Protein AF-A0A7X6SK05-F1 (afdb_monomer_lite)

Sequence (78 aa):
MVAACIDRGIDKIWLFQGIGAAGAVSDEAIRACEAAGVEVVPGACPLMFLEPVGWFHRLHRSARKLRHGIEVSGEPVP

Radius of gyration: 12.92 Å; chains: 1; bounding box: 35×25×24 Å

Structure (mmCIF, N/CA/C/O backbone):
data_AF-A0A7X6SK05-F1
#
_entry.id   AF-A0A7X6SK05-F1
#
loop_
_atom_site.group_PDB
_atom_site.id
_atom_site.type_symbol
_atom_site.label_atom_id
_atom_site.label_alt_id
_atom_site.label_comp_id
_atom_site.label_asym_id
_atom_site.label_entity_id
_atom_site.label_seq_id
_atom_site.pdbx_PDB_ins_code
_atom_site.Cartn_x
_atom_site.Cartn_y
_atom_site.Cartn_z
_atom_site.occupancy
_atom_site.B_iso_or_equiv
_atom_site.auth_seq_id
_atom_site.auth_comp_id
_atom_site.auth_asym_id
_atom_site.auth_atom_id
_atom_site.pdbx_PDB_model_num
ATOM 1 N N . MET A 1 1 ? -12.093 6.511 -5.361 1.00 82.38 1 MET A N 1
ATOM 2 C CA . MET A 1 1 ? -11.912 5.062 -5.623 1.00 82.38 1 MET A CA 1
ATOM 3 C C . MET A 1 1 ? -12.003 4.241 -4.343 1.00 82.38 1 MET A C 1
ATOM 5 O O . MET A 1 1 ? -12.842 3.359 -4.322 1.00 82.38 1 MET A O 1
ATOM 9 N N . VAL A 1 2 ? -11.247 4.558 -3.279 1.00 95.62 2 VAL A N 1
ATOM 10 C CA . VAL A 1 2 ? -11.285 3.831 -1.986 1.00 95.62 2 VAL A CA 1
ATOM 11 C C . VAL A 1 2 ? -12.700 3.674 -1.412 1.00 95.62 2 VAL A C 1
ATOM 13 O O . VAL A 1 2 ? -13.129 2.548 -1.190 1.00 95.62 2 VAL A O 1
ATOM 16 N N . ALA A 1 3 ? -13.462 4.766 -1.276 1.00 95.88 3 ALA A N 1
ATOM 17 C CA . ALA A 1 3 ? -14.837 4.714 -0.757 1.00 95.88 3 ALA A CA 1
ATOM 18 C C . ALA A 1 3 ? -15.735 3.727 -1.529 1.00 95.88 3 ALA A C 1
ATOM 20 O O . ALA A 1 3 ? -16.392 2.886 -0.937 1.00 95.88 3 ALA A O 1
ATOM 21 N N . ALA A 1 4 ? -15.669 3.740 -2.864 1.00 97.12 4 ALA A N 1
ATOM 22 C CA . ALA A 1 4 ? -16.470 2.843 -3.695 1.00 97.12 4 ALA A CA 1
ATOM 23 C C . ALA A 1 4 ? -16.096 1.356 -3.540 1.00 97.12 4 ALA A C 1
ATOM 25 O O . ALA A 1 4 ? -16.942 0.500 -3.807 1.00 97.12 4 ALA A O 1
ATOM 26 N N . CYS A 1 5 ? -14.846 1.053 -3.166 1.00 97.31 5 CYS A N 1
ATOM 27 C CA . CYS A 1 5 ? -14.397 -0.297 -2.823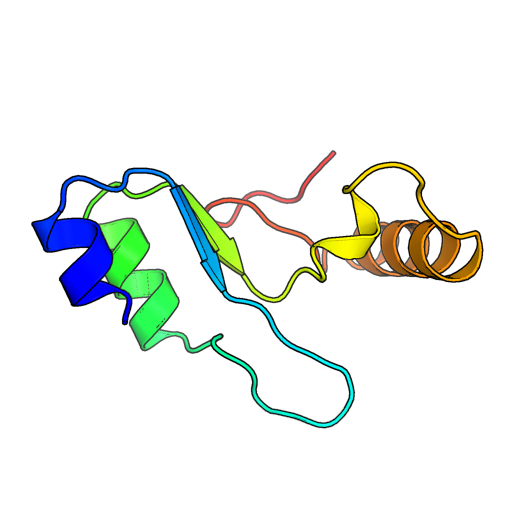 1.00 97.31 5 CYS A CA 1
ATOM 28 C C . CYS A 1 5 ? -14.940 -0.714 -1.450 1.00 97.31 5 CYS A C 1
ATOM 30 O O . CYS A 1 5 ? -15.494 -1.804 -1.333 1.00 97.31 5 CYS A O 1
ATOM 32 N N . ILE A 1 6 ? -14.850 0.175 -0.456 1.00 97.00 6 ILE A N 1
ATOM 33 C CA . ILE A 1 6 ? -15.396 -0.037 0.893 1.00 97.00 6 ILE A CA 1
ATOM 34 C C . ILE A 1 6 ? -16.906 -0.301 0.823 1.00 97.00 6 ILE A C 1
ATOM 36 O O . ILE A 1 6 ? -17.374 -1.311 1.338 1.00 97.00 6 ILE A O 1
ATOM 40 N N . ASP A 1 7 ? -17.656 0.528 0.090 1.00 97.69 7 ASP A N 1
ATOM 41 C CA . ASP A 1 7 ? -19.110 0.380 -0.093 1.00 97.69 7 ASP A CA 1
ATOM 42 C C . ASP A 1 7 ? -19.503 -0.960 -0.739 1.00 97.69 7 ASP A C 1
ATOM 44 O O . ASP A 1 7 ? -20.631 -1.429 -0.598 1.00 97.69 7 ASP A O 1
ATOM 48 N N . ARG A 1 8 ? -18.577 -1.580 -1.479 1.00 97.94 8 ARG A N 1
ATOM 49 C CA . ARG A 1 8 ? -18.757 -2.884 -2.136 1.00 97.94 8 ARG A CA 1
ATOM 50 C C . ARG A 1 8 ? -18.277 -4.059 -1.285 1.00 97.94 8 ARG A C 1
ATOM 52 O O . ARG A 1 8 ? -18.335 -5.189 -1.759 1.00 97.94 8 ARG A O 1
ATOM 59 N N . GLY A 1 9 ? -17.806 -3.806 -0.066 1.00 97.12 9 GLY A N 1
ATOM 60 C CA . GLY A 1 9 ? -17.273 -4.833 0.825 1.00 97.12 9 GLY A CA 1
ATOM 61 C C . GLY A 1 9 ? -15.915 -5.383 0.386 1.00 97.12 9 GLY A C 1
ATOM 62 O O . GLY A 1 9 ? -15.595 -6.521 0.711 1.00 97.12 9 GLY A O 1
ATOM 63 N N . ILE A 1 10 ? -15.128 -4.613 -0.374 1.00 98.00 10 ILE A N 1
ATOM 64 C CA . ILE A 1 10 ? -13.744 -4.983 -0.681 1.00 98.00 10 ILE A CA 1
ATOM 65 C C . ILE A 1 10 ? -12.894 -4.750 0.567 1.00 98.00 10 ILE A C 1
ATOM 67 O O . ILE A 1 10 ? -12.757 -3.621 1.033 1.00 98.00 10 ILE A O 1
ATOM 71 N N . ASP A 1 11 ? -12.304 -5.824 1.071 1.00 96.94 11 ASP A N 1
ATOM 72 C CA . ASP A 1 11 ? -11.530 -5.881 2.311 1.00 96.94 11 ASP A CA 1
ATOM 73 C C . ASP A 1 11 ? -10.019 -5.689 2.106 1.00 96.94 11 ASP A C 1
ATOM 75 O O . ASP A 1 11 ? -9.293 -5.479 3.076 1.00 96.94 11 ASP A O 1
ATOM 79 N N . LYS A 1 12 ? -9.544 -5.716 0.851 1.00 96.50 12 LYS A N 1
ATOM 80 C CA . LYS A 1 12 ? -8.136 -5.500 0.484 1.00 96.50 12 LYS A CA 1
ATOM 81 C C . LYS A 1 12 ? -7.988 -4.500 -0.654 1.00 96.50 12 LYS A C 1
ATOM 83 O O . LYS A 1 12 ? -8.533 -4.698 -1.741 1.00 96.50 12 LYS A O 1
ATOM 88 N N . ILE A 1 13 ? -7.207 -3.443 -0.444 1.00 96.62 13 ILE A N 1
ATOM 89 C CA . ILE A 1 13 ? -6.992 -2.380 -1.431 1.00 96.62 13 ILE A CA 1
ATOM 90 C C . ILE A 1 13 ? -5.501 -2.167 -1.691 1.00 96.62 13 ILE A C 1
ATOM 92 O O . ILE A 1 13 ? -4.695 -1.966 -0.789 1.00 96.62 13 ILE A O 1
ATOM 96 N N . TRP A 1 14 ? -5.137 -2.131 -2.971 1.00 95.56 14 TRP A N 1
ATOM 97 C CA . TRP A 1 14 ? -3.790 -1.795 -3.416 1.00 95.56 14 TRP A CA 1
ATOM 98 C C . TRP A 1 14 ? -3.755 -0.378 -3.989 1.00 95.56 14 TRP A C 1
ATOM 100 O O . TRP A 1 14 ? -4.365 -0.101 -5.023 1.00 95.56 14 TRP A O 1
ATOM 110 N N . LEU A 1 15 ? -2.992 0.519 -3.364 1.00 94.88 15 LEU A N 1
ATOM 111 C CA . LEU A 1 15 ? -2.815 1.893 -3.838 1.00 94.88 15 LEU A CA 1
ATOM 112 C C . LEU A 1 15 ? -1.535 1.984 -4.670 1.00 94.88 15 LEU A C 1
ATOM 114 O O . LEU A 1 15 ? -0.451 2.222 -4.152 1.00 94.88 15 LEU A O 1
ATOM 118 N N . PHE A 1 16 ? -1.629 1.743 -5.975 1.00 92.00 16 PHE A N 1
ATOM 119 C CA . PHE A 1 16 ? -0.452 1.712 -6.847 1.00 92.00 16 PHE A CA 1
ATOM 120 C C . PHE A 1 16 ? 0.188 3.099 -7.025 1.00 92.00 16 PHE A C 1
ATOM 122 O O . PHE A 1 16 ? -0.500 4.078 -7.314 1.00 92.00 16 PHE A O 1
ATOM 129 N N . GLN A 1 17 ? 1.520 3.160 -6.954 1.00 88.31 17 GLN A N 1
ATOM 130 C CA . GLN A 1 17 ? 2.306 4.329 -7.345 1.00 88.31 17 GLN A CA 1
ATOM 131 C C . GLN A 1 17 ? 3.430 3.931 -8.308 1.00 88.31 17 GLN A C 1
ATOM 133 O O . GLN A 1 17 ? 4.264 3.075 -8.004 1.00 88.31 17 GLN A O 1
ATOM 138 N N . GLY A 1 18 ? 3.432 4.554 -9.489 1.00 80.06 18 GLY A N 1
ATOM 139 C CA . GLY A 1 18 ? 4.458 4.382 -10.517 1.00 80.06 18 GLY A CA 1
ATOM 140 C C . GLY A 1 18 ? 5.636 5.347 -10.352 1.00 80.06 18 GLY A C 1
ATOM 141 O O . GLY A 1 18 ? 5.575 6.317 -9.599 1.00 80.06 18 GLY A O 1
ATOM 142 N N . ILE A 1 19 ? 6.718 5.095 -11.089 1.00 77.44 19 ILE A N 1
ATOM 143 C CA . ILE A 1 19 ? 7.898 5.970 -11.105 1.00 77.44 19 ILE A CA 1
ATOM 144 C C . ILE A 1 19 ? 7.525 7.307 -11.763 1.00 77.44 19 ILE A C 1
ATOM 146 O O . ILE A 1 19 ? 6.997 7.321 -12.871 1.00 77.44 19 ILE A O 1
ATOM 150 N N . GLY A 1 20 ? 7.820 8.423 -11.091 1.00 74.00 20 GLY A N 1
ATOM 151 C CA . GLY A 1 20 ? 7.621 9.773 -11.636 1.00 74.00 20 GLY A CA 1
ATOM 152 C C . GLY A 1 20 ? 6.195 10.329 -11.532 1.00 74.00 20 GLY A C 1
ATOM 153 O O . GLY A 1 20 ? 5.934 11.393 -12.082 1.00 74.00 20 GLY A O 1
ATOM 154 N N . ALA A 1 21 ? 5.282 9.654 -10.826 1.00 76.06 21 ALA A N 1
ATOM 155 C CA . ALA A 1 21 ? 3.919 10.131 -10.595 1.00 76.06 21 ALA A CA 1
ATOM 156 C C . ALA A 1 21 ? 3.504 9.974 -9.124 1.00 76.06 21 ALA A C 1
ATOM 158 O O . ALA A 1 21 ? 4.037 9.132 -8.399 1.00 76.06 21 ALA A O 1
ATOM 159 N N . ALA A 1 22 ? 2.514 10.766 -8.699 1.00 74.88 22 ALA A N 1
ATOM 160 C CA . ALA A 1 22 ? 1.931 10.670 -7.358 1.00 74.88 22 ALA A CA 1
ATOM 161 C C . ALA A 1 22 ? 1.202 9.328 -7.127 1.00 74.88 22 ALA A C 1
ATOM 163 O O . ALA A 1 22 ? 1.198 8.808 -6.017 1.00 74.88 22 ALA A O 1
ATOM 164 N N . GLY A 1 23 ? 0.655 8.713 -8.185 1.00 87.75 23 GLY A N 1
ATOM 165 C CA . GLY A 1 23 ? -0.073 7.444 -8.082 1.00 87.75 23 GLY A CA 1
ATOM 166 C C . GLY A 1 23 ? -1.421 7.578 -7.367 1.00 87.75 23 GLY A C 1
ATOM 167 O O . GLY A 1 23 ? -2.008 8.655 -7.328 1.00 87.75 23 GLY A O 1
ATOM 168 N N . ALA A 1 24 ? -1.917 6.466 -6.824 1.00 92.75 24 ALA A N 1
ATOM 169 C CA . ALA A 1 24 ? -3.149 6.388 -6.034 1.00 92.75 24 ALA A CA 1
ATOM 170 C C . ALA A 1 24 ? -2.909 6.532 -4.518 1.00 92.75 24 ALA A C 1
ATOM 172 O O . ALA A 1 24 ? -3.841 6.367 -3.733 1.00 92.75 24 ALA A O 1
ATOM 173 N N . VAL A 1 25 ? -1.666 6.789 -4.102 1.00 92.75 25 VAL A N 1
ATOM 174 C CA . VAL A 1 25 ? -1.285 6.893 -2.691 1.00 92.75 25 VAL A CA 1
ATOM 175 C C . VAL A 1 25 ? -1.512 8.317 -2.203 1.00 92.75 25 VAL A C 1
ATOM 177 O O . VAL A 1 25 ? -0.992 9.273 -2.773 1.00 92.75 25 VAL A O 1
ATOM 180 N N . SER A 1 26 ? -2.262 8.449 -1.118 1.00 93.31 26 SER A N 1
ATOM 181 C CA . SER A 1 26 ? -2.352 9.667 -0.319 1.00 93.31 26 SER A CA 1
ATOM 182 C C . SER A 1 26 ? -2.635 9.286 1.129 1.00 93.31 26 SER A C 1
ATOM 184 O O . SER A 1 26 ? -3.243 8.242 1.383 1.00 93.31 26 SER A O 1
ATOM 186 N N . ASP A 1 27 ? -2.252 10.137 2.080 1.00 93.94 27 ASP A N 1
ATOM 187 C CA . ASP A 1 27 ? -2.545 9.877 3.494 1.00 93.94 27 ASP A CA 1
ATOM 188 C C . ASP A 1 27 ? -4.055 9.767 3.748 1.00 93.94 27 ASP A C 1
ATOM 190 O O . ASP A 1 27 ? -4.497 9.028 4.620 1.00 93.94 27 ASP A O 1
ATOM 194 N N . GLU A 1 28 ? -4.866 10.495 2.976 1.00 95.81 28 GLU A N 1
ATOM 195 C CA . GLU A 1 28 ? -6.324 10.384 3.023 1.00 95.81 28 GLU A CA 1
ATOM 196 C C . GLU A 1 28 ? -6.801 8.995 2.583 1.00 95.81 28 GLU A C 1
ATOM 198 O O . GLU A 1 28 ? -7.628 8.392 3.264 1.00 95.81 28 GLU A O 1
ATOM 203 N N . ALA A 1 29 ? -6.262 8.463 1.482 1.00 95.75 29 ALA A N 1
ATOM 204 C CA . ALA A 1 29 ? -6.623 7.141 0.981 1.00 95.75 29 ALA A CA 1
ATOM 205 C C . ALA A 1 29 ? -6.204 6.023 1.949 1.00 95.75 29 ALA A C 1
ATOM 207 O O . ALA A 1 29 ? -6.967 5.078 2.142 1.00 95.75 29 ALA A O 1
ATOM 208 N N . ILE A 1 30 ? -5.029 6.150 2.574 1.00 95.62 30 ILE A N 1
ATOM 209 C CA . ILE A 1 30 ? -4.535 5.208 3.588 1.00 95.62 30 ILE A CA 1
ATOM 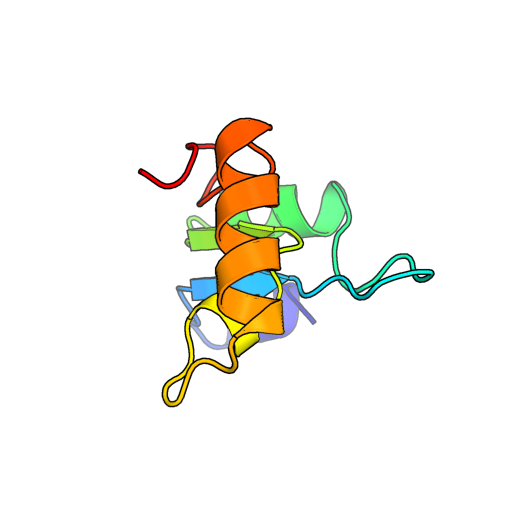210 C C . ILE A 1 30 ? -5.442 5.245 4.823 1.00 95.62 30 ILE A C 1
ATOM 212 O O . ILE A 1 30 ? -6.018 4.218 5.178 1.00 95.62 30 ILE A O 1
ATOM 216 N N . ARG A 1 31 ? -5.678 6.434 5.399 1.00 96.12 31 ARG A N 1
ATOM 217 C CA . ARG A 1 31 ? -6.551 6.596 6.575 1.00 96.12 31 ARG A CA 1
ATOM 218 C C . ARG A 1 31 ? -7.972 6.101 6.328 1.00 96.12 31 ARG A C 1
ATOM 220 O O . ARG A 1 31 ? -8.585 5.540 7.230 1.00 96.12 31 ARG A O 1
ATOM 227 N N . ALA A 1 32 ? -8.510 6.304 5.125 1.00 97.12 32 ALA A N 1
ATOM 228 C CA . ALA A 1 32 ? -9.835 5.806 4.770 1.00 97.12 32 ALA A CA 1
ATOM 229 C C . ALA A 1 32 ? -9.900 4.269 4.770 1.00 97.12 32 ALA A C 1
ATOM 231 O O . ALA A 1 32 ? -10.909 3.715 5.198 1.00 97.12 32 ALA A O 1
ATOM 232 N N . CYS A 1 33 ? -8.840 3.582 4.326 1.00 97.38 33 CYS A N 1
ATOM 233 C CA . CYS A 1 33 ? -8.767 2.120 4.405 1.00 97.38 33 CYS A CA 1
ATOM 234 C C . CYS A 1 33 ? -8.651 1.655 5.864 1.00 97.38 33 CYS A C 1
ATOM 236 O O . CYS A 1 33 ? -9.435 0.818 6.301 1.00 97.38 33 CYS A O 1
ATOM 238 N N . GLU A 1 34 ? -7.738 2.253 6.634 1.00 95.19 34 GLU A N 1
ATOM 239 C CA . GLU A 1 34 ? -7.504 1.907 8.044 1.00 95.19 34 GLU A CA 1
ATOM 240 C C . GLU A 1 34 ? -8.762 2.100 8.903 1.00 95.19 34 GLU A C 1
ATOM 242 O O . GLU A 1 34 ? -9.150 1.203 9.650 1.00 95.19 34 GLU A O 1
ATOM 247 N N . ALA A 1 35 ? -9.451 3.235 8.753 1.00 96.75 35 ALA A N 1
ATOM 248 C CA . ALA A 1 35 ? -10.684 3.530 9.483 1.00 96.75 35 ALA A CA 1
ATOM 249 C C . ALA A 1 35 ? -11.830 2.564 9.137 1.00 96.75 35 ALA A C 1
ATOM 251 O O . ALA A 1 35 ? -12.705 2.325 9.968 1.00 96.75 35 ALA A O 1
ATOM 252 N N . ALA A 1 36 ? -11.823 2.008 7.924 1.00 97.06 36 ALA A N 1
ATOM 253 C CA . ALA A 1 36 ? -12.791 1.015 7.474 1.00 97.06 36 ALA A CA 1
ATOM 254 C C . ALA A 1 36 ? -12.372 -0.434 7.792 1.00 97.06 36 ALA A C 1
ATOM 256 O O . ALA A 1 36 ? -13.106 -1.358 7.446 1.00 97.06 36 ALA A O 1
ATOM 257 N N . GLY A 1 37 ? -11.213 -0.653 8.428 1.00 96.56 37 GLY A N 1
ATOM 258 C CA . GLY A 1 37 ? -10.679 -1.993 8.691 1.00 96.56 37 GLY A CA 1
ATOM 259 C C . GLY A 1 37 ? -10.256 -2.749 7.426 1.00 96.56 37 GLY A C 1
ATOM 260 O O . GLY A 1 37 ? -10.213 -3.976 7.433 1.00 96.56 37 GLY A O 1
ATOM 261 N N . VAL A 1 38 ? -9.975 -2.028 6.340 1.00 97.56 38 VAL A N 1
ATOM 262 C CA . VAL A 1 38 ? -9.539 -2.579 5.053 1.00 97.56 38 VAL A CA 1
ATOM 263 C C . VAL A 1 38 ? -8.019 -2.702 5.036 1.00 97.56 38 VAL A C 1
ATOM 265 O O . VAL A 1 38 ? -7.303 -1.739 5.308 1.00 97.56 38 VAL A O 1
ATOM 268 N N . GLU A 1 39 ? -7.520 -3.877 4.657 1.00 97.19 39 GLU A N 1
ATOM 269 C CA . GLU A 1 39 ? -6.091 -4.128 4.478 1.00 97.19 39 GLU A CA 1
ATOM 270 C C . GLU A 1 39 ? -5.575 -3.322 3.280 1.00 97.19 39 GLU A C 1
ATOM 272 O O . GLU A 1 39 ? -6.120 -3.414 2.176 1.00 97.19 39 GLU A O 1
ATOM 277 N N . VAL A 1 40 ? -4.526 -2.521 3.474 1.00 96.75 40 VAL A N 1
ATOM 278 C CA . VAL A 1 40 ? -4.038 -1.605 2.435 1.00 96.75 40 VAL A CA 1
ATOM 279 C C . VAL A 1 40 ? -2.575 -1.844 2.095 1.00 96.75 40 VAL A C 1
ATOM 281 O O . VAL A 1 40 ? -1.726 -1.922 2.977 1.00 96.75 40 VAL A O 1
ATOM 284 N N . VAL A 1 41 ? -2.266 -1.907 0.798 1.00 95.25 41 VAL A N 1
ATOM 285 C CA . VAL A 1 41 ? -0.894 -1.961 0.272 1.00 95.25 41 VAL A CA 1
ATOM 286 C C . VAL A 1 41 ? -0.547 -0.613 -0.376 1.00 95.25 41 VAL A C 1
ATOM 288 O O . VAL A 1 41 ? -0.896 -0.388 -1.544 1.00 95.25 41 VAL A O 1
ATOM 291 N N . PRO A 1 42 ? 0.114 0.317 0.342 1.00 94.19 42 PRO A N 1
ATOM 292 C CA . PRO A 1 42 ? 0.461 1.627 -0.193 1.00 94.19 42 PRO A CA 1
ATOM 293 C C . PRO A 1 42 ? 1.700 1.584 -1.097 1.00 94.19 42 PRO A C 1
ATOM 295 O O . PRO A 1 42 ? 2.780 1.113 -0.745 1.00 94.19 42 PRO A O 1
ATOM 298 N N . GLY A 1 43 ? 1.552 2.111 -2.307 1.00 91.31 43 GLY A N 1
ATOM 299 C CA . GLY A 1 43 ? 2.632 2.502 -3.208 1.00 91.31 43 GLY A CA 1
ATOM 300 C C . GLY A 1 43 ? 3.429 1.368 -3.834 1.00 91.31 43 GLY A C 1
ATOM 301 O O . GLY A 1 43 ? 4.325 1.639 -4.633 1.00 91.31 43 GLY A O 1
ATOM 302 N N . ALA A 1 44 ? 3.173 0.106 -3.494 1.00 91.19 44 ALA A N 1
ATOM 303 C CA . ALA A 1 44 ? 3.878 -1.026 -4.083 1.00 91.19 44 ALA A CA 1
ATOM 304 C C . ALA A 1 44 ? 3.531 -1.173 -5.579 1.00 91.19 44 ALA A C 1
ATOM 306 O O . ALA A 1 44 ? 2.414 -0.890 -6.000 1.00 91.19 44 ALA A O 1
ATOM 307 N N . CYS A 1 45 ? 4.472 -1.621 -6.411 1.00 91.88 45 CYS A N 1
ATOM 308 C CA . CYS A 1 45 ? 4.175 -2.017 -7.791 1.00 91.88 45 CYS A CA 1
ATOM 309 C C . CYS A 1 45 ? 3.689 -3.483 -7.826 1.00 91.88 45 CYS A C 1
ATOM 311 O O . CYS A 1 45 ? 4.453 -4.351 -7.397 1.00 91.88 45 CYS A O 1
ATOM 313 N N . PRO A 1 46 ? 2.489 -3.800 -8.358 1.00 91.62 46 PRO A N 1
ATOM 314 C CA . PRO A 1 46 ? 1.976 -5.176 -8.409 1.00 91.62 46 PRO A CA 1
ATOM 315 C C . PRO A 1 46 ? 2.902 -6.159 -9.134 1.00 91.62 46 PRO A C 1
ATOM 317 O O . PRO A 1 46 ? 3.040 -7.310 -8.727 1.00 91.62 46 PRO A O 1
ATOM 320 N N . LEU A 1 47 ? 3.621 -5.694 -10.161 1.00 92.69 47 LEU A N 1
ATOM 321 C CA . LEU A 1 47 ? 4.550 -6.520 -10.942 1.00 92.69 47 LEU A CA 1
ATOM 322 C C . LEU A 1 47 ? 5.757 -7.025 -10.137 1.00 92.69 47 LEU A C 1
ATOM 324 O O . LEU A 1 47 ? 6.480 -7.895 -10.605 1.00 92.69 47 LEU A O 1
ATOM 328 N N . MET A 1 48 ? 5.979 -6.518 -8.921 1.00 92.12 48 MET A N 1
ATOM 329 C CA . MET A 1 48 ? 6.947 -7.094 -7.980 1.00 92.12 48 MET A CA 1
ATOM 330 C C . MET A 1 48 ? 6.514 -8.472 -7.443 1.00 92.12 48 MET A C 1
ATOM 332 O O . MET A 1 48 ? 7.342 -9.192 -6.881 1.00 92.12 48 MET A O 1
ATOM 336 N N . PHE A 1 49 ? 5.237 -8.834 -7.596 1.00 91.56 49 PHE A N 1
ATOM 337 C CA . PHE A 1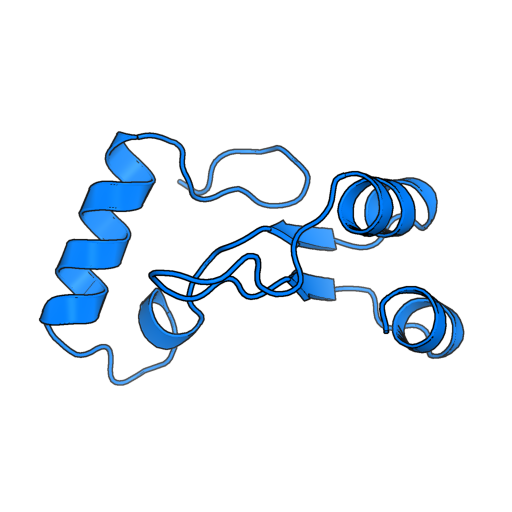 49 ? 4.625 -10.014 -6.981 1.00 91.56 49 PHE A CA 1
ATOM 338 C C . PHE A 1 49 ? 3.879 -10.906 -7.976 1.00 91.56 49 PHE A C 1
ATOM 340 O O . PHE A 1 49 ? 3.829 -12.111 -7.762 1.00 91.56 49 PHE A O 1
ATOM 347 N N . LEU A 1 50 ? 3.313 -10.339 -9.046 1.00 91.31 50 LEU A N 1
ATOM 348 C CA . LEU A 1 50 ? 2.575 -11.105 -10.051 1.00 91.31 50 LEU A CA 1
ATOM 349 C C . LEU A 1 50 ? 3.516 -11.971 -10.897 1.00 91.31 50 LEU A C 1
ATOM 351 O O . LEU A 1 50 ? 4.471 -11.466 -11.489 1.00 91.31 50 LEU A O 1
ATOM 355 N N . GLU A 1 51 ? 3.232 -13.269 -10.972 1.00 93.06 51 GLU A N 1
ATOM 356 C CA . GLU A 1 51 ? 4.010 -14.202 -11.783 1.00 93.06 51 GLU A CA 1
ATOM 357 C C . GLU A 1 51 ? 3.595 -14.165 -13.266 1.00 93.06 51 GLU A C 1
ATOM 359 O O . GLU A 1 51 ? 2.403 -14.067 -13.567 1.00 93.06 51 GLU A O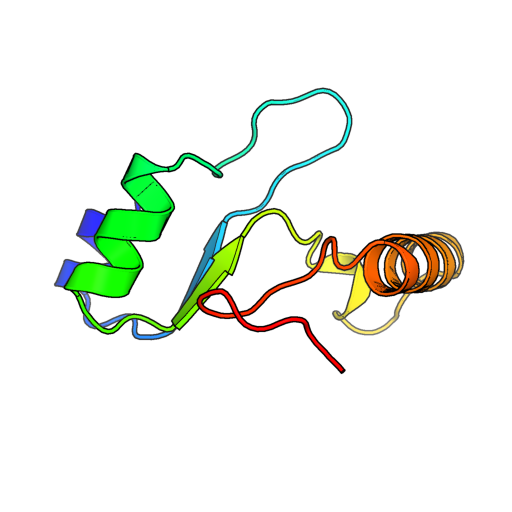 1
ATOM 364 N N . PRO A 1 52 ? 4.558 -14.270 -14.204 1.00 94.31 52 PRO A N 1
ATOM 365 C CA . PRO A 1 52 ? 6.004 -14.369 -13.978 1.00 94.31 52 PRO A CA 1
ATOM 366 C C . PRO A 1 52 ? 6.651 -13.019 -13.609 1.00 94.31 52 PRO A C 1
ATOM 368 O O . PRO A 1 52 ? 6.458 -12.007 -14.283 1.00 94.31 52 PRO A O 1
ATOM 371 N N . VAL A 1 53 ? 7.506 -13.014 -12.576 1.00 94.69 53 VAL A N 1
ATOM 372 C CA . VAL A 1 53 ? 8.190 -11.789 -12.122 1.00 94.69 53 VAL A CA 1
ATOM 373 C C . VAL A 1 53 ? 9.469 -11.554 -12.932 1.00 94.69 53 VAL A C 1
ATOM 375 O O . VAL A 1 53 ? 10.482 -12.233 -12.746 1.00 94.69 53 VAL A O 1
ATOM 378 N N . GLY A 1 54 ? 9.450 -10.545 -13.806 1.00 95.56 54 GLY A N 1
ATOM 379 C CA . GLY A 1 54 ? 10.626 -10.125 -14.574 1.00 95.56 54 GLY A CA 1
ATOM 380 C C . GLY A 1 54 ? 11.795 -9.683 -13.683 1.00 95.56 54 GLY A C 1
ATOM 381 O O . GLY A 1 54 ? 11.598 -9.136 -12.597 1.00 95.56 54 GLY A O 1
ATOM 382 N N . TRP A 1 55 ? 13.034 -9.881 -14.143 1.00 96.25 55 TRP A N 1
ATOM 383 C CA . TRP A 1 55 ? 14.239 -9.659 -13.329 1.00 96.25 55 TRP A CA 1
ATOM 384 C C . TRP A 1 55 ? 14.343 -8.239 -12.743 1.00 96.25 55 TRP A C 1
ATOM 386 O O . TRP A 1 55 ? 14.694 -8.086 -11.573 1.00 96.25 55 TRP A O 1
ATOM 396 N N . PHE A 1 56 ? 13.955 -7.213 -13.510 1.00 94.75 56 PHE A N 1
ATOM 397 C CA . PHE A 1 56 ? 13.896 -5.827 -13.037 1.00 94.75 56 PHE A CA 1
ATOM 398 C C . PHE A 1 56 ? 12.942 -5.667 -11.848 1.00 94.75 56 PHE A C 1
ATOM 400 O O . PHE A 1 56 ? 13.264 -4.977 -10.884 1.00 94.75 56 PHE A O 1
ATOM 407 N N . HIS A 1 57 ? 11.788 -6.338 -11.876 1.00 94.88 57 HIS A N 1
ATOM 408 C CA . HIS A 1 57 ? 10.803 -6.285 -10.797 1.00 94.88 57 HIS A CA 1
ATOM 409 C C . HIS A 1 57 ? 11.249 -7.065 -9.556 1.00 94.88 57 HIS A C 1
ATOM 411 O O . HIS A 1 57 ? 10.933 -6.653 -8.441 1.00 94.88 57 HIS A O 1
ATOM 417 N N . ARG A 1 58 ? 12.058 -8.122 -9.724 1.00 93.94 58 ARG A N 1
ATOM 418 C CA . ARG A 1 58 ? 12.725 -8.803 -8.600 1.00 93.94 58 ARG A CA 1
ATOM 419 C C . ARG A 1 58 ? 13.709 -7.862 -7.901 1.00 93.94 58 ARG A C 1
ATOM 421 O O . ARG A 1 58 ? 13.645 -7.720 -6.684 1.00 93.94 58 ARG A O 1
ATOM 428 N N . LEU A 1 59 ? 14.569 -7.176 -8.661 1.00 95.50 59 LEU A N 1
ATOM 429 C CA . LEU A 1 59 ? 15.522 -6.202 -8.112 1.00 95.50 59 LEU A CA 1
ATOM 430 C C . LEU A 1 59 ? 14.805 -5.020 -7.444 1.00 95.50 59 LEU A C 1
ATOM 432 O O . LEU A 1 59 ? 15.157 -4.636 -6.330 1.00 95.50 59 LEU A O 1
ATOM 436 N N . HIS A 1 60 ? 13.775 -4.481 -8.098 1.00 93.31 60 HIS A N 1
ATOM 437 C CA . HIS A 1 60 ? 12.935 -3.411 -7.563 1.00 93.31 60 HIS A CA 1
ATOM 438 C C . HIS A 1 60 ? 12.303 -3.804 -6.219 1.00 93.31 60 HIS A C 1
ATOM 440 O O . HIS A 1 60 ? 12.396 -3.037 -5.259 1.00 93.31 60 HIS A O 1
ATOM 446 N N . ARG A 1 61 ? 11.741 -5.020 -6.116 1.00 92.44 61 ARG A N 1
ATOM 447 C CA . ARG A 1 61 ? 11.197 -5.555 -4.859 1.00 92.44 61 ARG A CA 1
ATOM 448 C C . ARG A 1 61 ? 12.254 -5.598 -3.764 1.00 92.44 61 ARG A C 1
ATOM 450 O O . ARG A 1 61 ? 12.011 -5.089 -2.674 1.00 92.44 61 ARG A O 1
ATOM 457 N N . SER A 1 62 ? 13.422 -6.172 -4.050 1.00 93.25 62 SER A N 1
ATOM 458 C CA . SER A 1 62 ? 14.513 -6.288 -3.076 1.00 93.25 62 SER A CA 1
ATOM 459 C C . SER A 1 62 ? 15.007 -4.921 -2.597 1.00 93.25 62 SER A C 1
ATOM 461 O O . SER A 1 62 ? 15.176 -4.711 -1.398 1.00 93.25 62 SER A O 1
ATOM 463 N N . ALA A 1 63 ? 15.180 -3.965 -3.515 1.00 92.94 63 ALA A N 1
ATOM 464 C CA . ALA A 1 63 ? 15.610 -2.611 -3.184 1.00 92.94 63 ALA A CA 1
ATOM 465 C C . ALA A 1 63 ? 14.594 -1.877 -2.295 1.00 92.94 63 ALA A C 1
ATOM 467 O O . ALA A 1 63 ? 14.993 -1.184 -1.360 1.00 92.94 63 ALA A O 1
ATOM 468 N N . ARG A 1 64 ? 13.289 -2.042 -2.553 1.00 90.62 64 ARG A N 1
ATOM 469 C CA . ARG A 1 64 ? 12.238 -1.435 -1.725 1.00 90.62 64 ARG A CA 1
ATOM 470 C C . ARG A 1 64 ? 12.109 -2.092 -0.358 1.00 90.62 64 ARG A C 1
ATOM 472 O O . ARG A 1 64 ? 11.980 -1.366 0.621 1.00 90.62 64 ARG A O 1
ATOM 479 N N . LYS A 1 65 ? 12.217 -3.422 -0.271 1.00 89.81 65 LYS A N 1
ATOM 480 C CA . LYS A 1 65 ? 12.246 -4.141 1.014 1.00 89.81 65 LYS A CA 1
ATOM 481 C C . LYS A 1 65 ? 13.370 -3.653 1.924 1.00 89.81 65 LYS A C 1
ATOM 483 O O . LYS A 1 65 ? 13.120 -3.345 3.080 1.00 89.81 65 LYS A O 1
ATOM 488 N N . LEU A 1 66 ? 14.584 -3.508 1.385 1.00 90.12 66 LEU A N 1
ATOM 489 C CA . LEU A 1 66 ? 15.755 -3.051 2.146 1.00 90.12 66 LEU A CA 1
ATOM 490 C C . LEU A 1 66 ? 15.574 -1.648 2.753 1.00 90.12 66 LEU A C 1
ATOM 492 O O . LEU A 1 66 ? 16.252 -1.285 3.706 1.00 90.12 66 LEU A O 1
ATOM 496 N N . ARG A 1 67 ? 14.677 -0.845 2.180 1.00 87.81 67 ARG A N 1
ATOM 497 C CA . ARG A 1 67 ? 14.383 0.525 2.610 1.00 87.81 67 ARG A CA 1
ATOM 498 C C . ARG A 1 67 ? 13.104 0.607 3.452 1.00 87.81 67 ARG A C 1
ATOM 500 O O . ARG A 1 67 ? 12.657 1.716 3.707 1.00 87.81 67 ARG A O 1
ATOM 507 N N . HIS A 1 68 ? 12.493 -0.531 3.801 1.00 83.88 68 HIS A N 1
ATOM 508 C CA . HIS A 1 68 ? 11.150 -0.626 4.394 1.00 83.88 68 HIS A CA 1
ATOM 509 C C . HIS A 1 68 ? 10.053 0.065 3.566 1.00 83.88 68 HIS A C 1
ATOM 511 O O . HIS A 1 68 ? 9.000 0.411 4.069 1.00 83.88 68 HIS A O 1
ATOM 517 N N . GLY A 1 69 ? 10.266 0.235 2.259 1.00 84.38 69 GLY A N 1
ATOM 518 C CA . GLY A 1 69 ? 9.332 0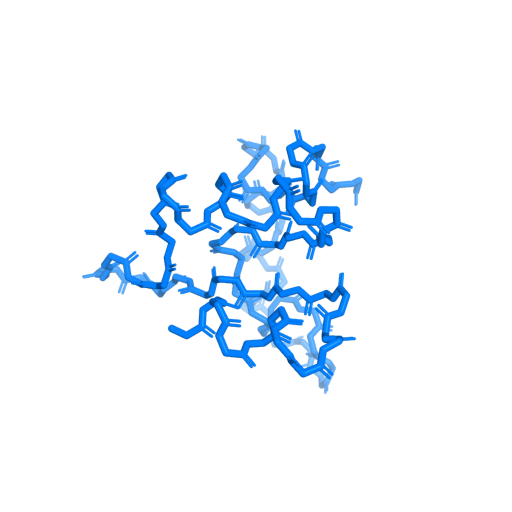.926 1.369 1.00 84.38 69 GLY A CA 1
ATOM 519 C C . GLY A 1 69 ? 8.213 0.038 0.819 1.00 84.38 69 GLY A C 1
ATOM 520 O O . GLY A 1 69 ? 7.690 0.342 -0.254 1.00 84.38 69 GLY A O 1
ATOM 521 N N . ILE A 1 70 ? 7.924 -1.099 1.455 1.00 87.94 70 ILE A N 1
ATOM 522 C CA . ILE A 1 70 ? 6.788 -1.974 1.142 1.00 87.94 70 ILE A CA 1
ATOM 523 C C . ILE A 1 70 ? 6.119 -2.311 2.467 1.00 87.94 70 ILE A C 1
ATOM 525 O O . ILE A 1 70 ? 6.742 -2.947 3.316 1.00 87.94 70 ILE A O 1
ATOM 529 N N . GLU A 1 71 ? 4.862 -1.920 2.604 1.00 90.88 71 GLU A N 1
ATOM 530 C CA . GLU A 1 71 ? 4.086 -2.071 3.830 1.00 90.88 71 GLU A CA 1
ATOM 531 C C . GLU A 1 71 ? 2.711 -2.659 3.502 1.00 90.88 71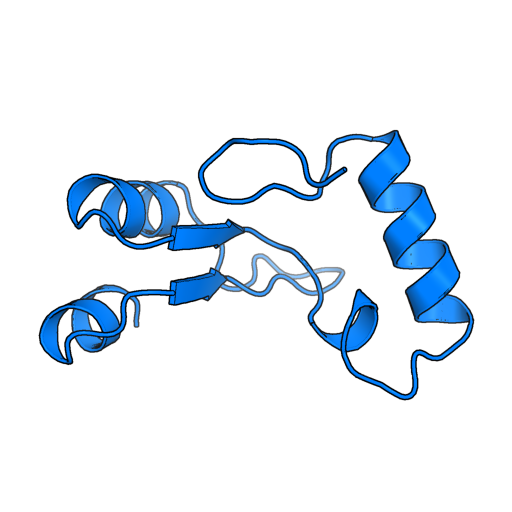 GLU A C 1
ATOM 533 O O . GLU A 1 71 ? 2.223 -2.537 2.374 1.00 90.88 71 GLU A O 1
ATOM 538 N N . VAL A 1 72 ? 2.102 -3.307 4.489 1.00 90.69 72 VAL A N 1
ATOM 539 C CA . VAL A 1 72 ? 0.696 -3.708 4.500 1.00 90.69 72 VAL A CA 1
ATOM 540 C C . VAL A 1 72 ? 0.105 -3.158 5.785 1.00 90.69 72 VAL A C 1
ATOM 542 O O . VAL A 1 72 ? 0.576 -3.506 6.860 1.00 90.69 72 VAL A O 1
ATOM 545 N N . SER A 1 73 ? -0.882 -2.270 5.682 1.00 91.19 73 SER A N 1
ATOM 546 C CA . SER A 1 73 ? -1.540 -1.653 6.845 1.00 91.19 73 SER A CA 1
ATOM 547 C C . SER A 1 73 ? -0.549 -1.068 7.872 1.00 91.19 73 SER A C 1
ATOM 549 O O . SER A 1 73 ? -0.731 -1.213 9.077 1.00 91.19 73 SER A O 1
ATOM 551 N N . GLY A 1 74 ? 0.533 -0.450 7.384 1.00 84.88 74 GLY A N 1
ATOM 552 C CA . GLY A 1 74 ? 1.591 0.148 8.208 1.00 84.88 74 GLY A CA 1
ATOM 553 C C . GLY A 1 74 ? 2.665 -0.825 8.715 1.00 84.88 74 GLY A C 1
ATOM 554 O O . GLY A 1 74 ? 3.639 -0.388 9.324 1.00 84.88 74 GLY A O 1
ATOM 555 N N . GLU A 1 75 ? 2.543 -2.126 8.446 1.00 87.00 75 GLU A N 1
ATOM 556 C CA . GLU A 1 75 ? 3.547 -3.126 8.814 1.00 87.00 75 GLU A CA 1
ATOM 557 C C . GLU A 1 75 ? 4.473 -3.443 7.626 1.00 87.00 75 GLU A C 1
ATOM 559 O O . GLU A 1 75 ? 3.985 -3.760 6.535 1.00 87.00 75 GLU A O 1
ATOM 564 N N . PRO A 1 76 ? 5.811 -3.395 7.786 1.00 84.44 76 PRO A N 1
ATOM 565 C CA . PRO A 1 76 ? 6.736 -3.749 6.715 1.00 84.44 76 PRO A CA 1
ATOM 566 C C . PRO A 1 76 ? 6.539 -5.188 6.231 1.00 84.44 76 PRO A C 1
ATOM 568 O O . PRO A 1 76 ? 6.431 -6.121 7.026 1.00 84.44 76 PRO A O 1
ATOM 571 N N . VAL A 1 77 ? 6.573 -5.392 4.913 1.00 79.12 77 VAL A N 1
ATOM 572 C CA . VAL A 1 77 ? 6.484 -6.739 4.335 1.00 79.12 77 VAL A CA 1
ATOM 573 C C . VAL A 1 77 ? 7.782 -7.518 4.606 1.00 79.12 77 VAL A C 1
ATOM 575 O O . VAL A 1 77 ? 8.842 -7.048 4.172 1.00 79.12 77 VAL A O 1
ATOM 578 N N . PRO A 1 78 ? 7.725 -8.713 5.234 1.00 64.69 78 PRO A N 1
ATOM 579 C CA . PRO A 1 78 ? 8.891 -9.582 5.427 1.00 64.69 78 PRO A CA 1
ATOM 580 C C . PRO A 1 78 ? 9.469 -10.031 4.082 1.00 64.69 78 PRO A C 1
ATOM 582 O O . PRO A 1 78 ? 8.687 -10.321 3.144 1.00 64.69 78 PRO A O 1
#

pLDDT: mean 91.67, std 6.47, range [64.69, 98.0]

Secondary structure (DSSP, 8-state):
-HHHHHTTT--EEEE---TTS-TT--HHHHHHHHHTT-EEEES--GGGTSSS--HHHHHHHHHHHHTT--EETTEEP-

Foldseek 3Di:
DLVVCLVVVAQEEEQADDPPDPGSDDPVSLVSNVVSNHKYWPHDDCLLPDPPRDPVSVVVVVVCLVVLNTAISNHRDD